Protein AF-F4SCM6-F1 (afdb_monomer_lite)

Structure (mmCIF, N/CA/C/O backbone):
data_AF-F4SCM6-F1
#
_entry.id   AF-F4SCM6-F1
#
loop_
_atom_site.group_PDB
_atom_site.id
_atom_site.type_symbol
_atom_site.label_atom_id
_atom_site.label_alt_id
_atom_site.label_comp_id
_atom_site.label_asym_id
_atom_site.label_entity_id
_atom_site.label_seq_id
_atom_site.pdbx_PDB_ins_code
_atom_site.Cartn_x
_atom_site.Cartn_y
_atom_site.Cartn_z
_atom_site.occupancy
_atom_site.B_iso_or_equiv
_atom_site.auth_seq_id
_atom_site.auth_comp_id
_atom_site.auth_asym_id
_atom_site.auth_atom_id
_atom_site.pdbx_PDB_model_num
ATOM 1 N N . MET A 1 1 ? 11.445 29.252 -9.880 1.00 32.62 1 MET A N 1
ATOM 2 C CA . MET A 1 1 ? 10.656 28.074 -10.303 1.00 32.62 1 MET A CA 1
ATOM 3 C C . MET A 1 1 ? 11.540 27.204 -11.175 1.00 32.62 1 MET A C 1
ATOM 5 O O . MET A 1 1 ? 11.850 27.610 -12.285 1.00 32.62 1 MET A O 1
ATOM 9 N N . ALA A 1 2 ? 12.010 26.067 -10.664 1.00 22.80 2 ALA A N 1
ATOM 10 C CA . ALA A 1 2 ? 12.727 25.095 -11.480 1.00 22.80 2 ALA A CA 1
ATOM 11 C C . ALA A 1 2 ? 11.688 24.242 -12.217 1.00 22.80 2 ALA A C 1
ATOM 13 O O . ALA A 1 2 ? 10.992 23.438 -11.604 1.00 22.80 2 ALA A O 1
ATOM 14 N N . VAL A 1 3 ? 11.539 24.469 -13.521 1.00 23.88 3 VAL A N 1
ATOM 15 C CA . VAL A 1 3 ? 10.812 23.551 -14.398 1.00 23.88 3 VAL A CA 1
ATOM 16 C C . VAL A 1 3 ? 11.759 22.384 -14.652 1.00 23.88 3 VAL A C 1
ATOM 18 O O . VAL A 1 3 ? 12.745 22.529 -15.371 1.00 23.88 3 VAL A O 1
ATOM 21 N N . ILE A 1 4 ? 11.499 21.238 -14.028 1.00 25.03 4 ILE A N 1
ATOM 22 C CA . ILE A 1 4 ? 12.170 19.988 -14.384 1.00 25.03 4 ILE A CA 1
ATOM 23 C C . ILE A 1 4 ? 11.574 19.550 -15.727 1.00 25.03 4 ILE A C 1
ATOM 25 O O . ILE A 1 4 ? 10.587 18.825 -15.782 1.00 25.03 4 ILE A O 1
ATOM 29 N N . THR A 1 5 ? 12.128 20.042 -16.835 1.00 25.38 5 THR A N 1
ATOM 30 C CA . THR A 1 5 ? 11.893 19.450 -18.154 1.00 25.38 5 THR A CA 1
ATOM 31 C C . THR A 1 5 ? 12.729 18.183 -18.245 1.00 25.38 5 THR A C 1
ATOM 33 O O . THR A 1 5 ? 13.934 18.249 -18.501 1.00 25.38 5 THR A O 1
ATOM 36 N N . THR A 1 6 ? 12.111 17.021 -18.041 1.00 30.33 6 THR A N 1
ATOM 37 C CA . THR A 1 6 ? 12.683 15.766 -18.529 1.00 30.33 6 THR A CA 1
ATOM 38 C C . THR A 1 6 ? 12.801 15.895 -20.050 1.00 30.33 6 THR A C 1
ATOM 40 O O . THR A 1 6 ? 11.820 16.160 -20.746 1.00 30.33 6 THR A O 1
ATOM 43 N N . ARG A 1 7 ? 14.025 15.822 -20.590 1.00 35.72 7 ARG A N 1
ATOM 44 C CA . ARG A 1 7 ? 14.242 15.811 -22.043 1.00 35.72 7 ARG A CA 1
ATOM 45 C C . ARG A 1 7 ? 13.586 14.545 -22.600 1.00 35.72 7 ARG A C 1
ATOM 47 O O . ARG A 1 7 ? 14.179 13.475 -22.517 1.00 35.72 7 ARG A O 1
ATOM 54 N N . ARG A 1 8 ? 12.374 14.663 -23.153 1.00 47.44 8 ARG A N 1
ATOM 55 C CA . ARG A 1 8 ? 11.793 13.637 -24.030 1.00 47.44 8 ARG A CA 1
ATOM 56 C C . ARG A 1 8 ? 12.754 13.439 -25.198 1.00 47.44 8 ARG A C 1
ATOM 58 O O . ARG A 1 8 ? 13.092 14.402 -25.887 1.00 47.44 8 ARG A O 1
ATOM 65 N N . ASP A 1 9 ? 13.239 12.219 -25.394 1.00 46.09 9 ASP A N 1
ATOM 66 C CA . ASP A 1 9 ? 14.090 11.896 -26.535 1.00 46.09 9 ASP A CA 1
ATOM 67 C C . ASP A 1 9 ? 13.236 11.827 -27.809 1.00 46.09 9 ASP A C 1
ATOM 69 O O . ASP A 1 9 ? 12.755 10.771 -28.223 1.00 46.09 9 ASP A O 1
ATOM 73 N N . HIS A 1 10 ? 13.042 12.988 -28.439 1.00 49.97 10 HIS A N 1
ATOM 74 C CA . HIS A 1 10 ? 12.269 13.148 -29.673 1.00 49.97 10 HIS A CA 1
ATOM 75 C C . HIS A 1 10 ? 12.758 12.268 -30.836 1.00 49.97 10 HIS A C 1
ATOM 77 O O . HIS A 1 10 ? 12.020 12.062 -31.799 1.00 49.97 10 HIS A O 1
ATOM 83 N N . ARG A 1 11 ? 13.976 11.709 -30.763 1.00 55.69 11 ARG A N 1
ATOM 84 C CA . ARG A 1 11 ? 14.521 10.829 -31.808 1.00 55.69 11 ARG A CA 1
ATOM 85 C C . ARG A 1 11 ? 13.827 9.472 -31.853 1.00 55.69 11 ARG A C 1
ATOM 87 O O . ARG A 1 11 ? 13.732 8.883 -32.927 1.00 55.69 11 ARG A O 1
ATOM 94 N N . MET A 1 12 ? 13.369 8.962 -30.712 1.00 48.50 12 MET A N 1
ATOM 95 C CA . MET A 1 12 ? 12.668 7.676 -30.642 1.00 48.50 12 MET A CA 1
ATOM 96 C C . MET A 1 12 ? 11.226 7.810 -31.133 1.00 48.50 12 MET A C 1
ATOM 98 O O . MET A 1 12 ? 10.768 6.968 -31.901 1.00 48.50 12 MET A O 1
ATOM 102 N N . GLU A 1 13 ? 10.552 8.905 -30.770 1.00 51.53 13 GLU A N 1
ATOM 103 C CA . GLU A 1 13 ? 9.202 9.232 -31.248 1.00 51.53 13 GLU A CA 1
ATOM 104 C C . GLU A 1 13 ? 9.190 9.457 -32.767 1.00 51.53 13 GLU A C 1
ATOM 106 O O . GLU A 1 13 ? 8.373 8.858 -33.461 1.00 51.53 13 GLU A O 1
ATOM 111 N N . GLN A 1 14 ? 10.141 10.228 -33.314 1.00 56.00 14 GLN A N 1
ATOM 112 C CA . GLN A 1 14 ? 10.268 10.420 -34.767 1.00 56.00 14 GLN A CA 1
ATOM 113 C C . GLN A 1 14 ? 10.519 9.100 -35.505 1.00 56.00 14 GLN A C 1
ATOM 115 O O . GLN A 1 14 ? 9.833 8.809 -36.480 1.00 56.00 14 GLN A O 1
ATOM 120 N N . LYS A 1 15 ? 11.419 8.246 -34.998 1.00 56.47 15 LYS A N 1
ATOM 121 C CA . LYS A 1 15 ? 11.665 6.915 -35.582 1.00 56.47 15 LYS A CA 1
ATOM 122 C C . LYS A 1 15 ? 10.460 5.976 -35.481 1.00 56.47 15 LYS A C 1
ATOM 124 O O . LYS A 1 15 ? 10.310 5.107 -36.337 1.00 56.47 15 LYS A O 1
ATOM 129 N N . ALA A 1 16 ? 9.640 6.098 -34.437 1.00 52.72 16 ALA A N 1
ATOM 130 C CA . ALA A 1 16 ? 8.411 5.323 -34.280 1.00 52.72 16 ALA A CA 1
ATOM 131 C C . ALA A 1 16 ? 7.349 5.760 -35.299 1.00 52.72 16 ALA A C 1
ATOM 133 O O . ALA A 1 16 ? 6.789 4.906 -35.985 1.00 52.72 16 ALA A O 1
ATOM 134 N N . VAL A 1 17 ? 7.163 7.074 -35.475 1.00 53.72 17 VAL A N 1
ATOM 135 C CA . VAL A 1 17 ? 6.282 7.651 -36.504 1.00 53.72 17 VAL A CA 1
ATOM 136 C C . VAL A 1 17 ? 6.725 7.235 -37.909 1.00 53.72 17 VAL A C 1
ATOM 138 O O . VAL A 1 17 ? 5.908 6.757 -38.690 1.00 53.72 17 VAL A O 1
ATOM 141 N N . GLU A 1 18 ? 8.021 7.339 -38.219 1.00 57.19 18 GLU A N 1
ATOM 142 C CA . GLU A 1 18 ? 8.587 6.959 -39.525 1.00 57.19 18 GLU A CA 1
ATOM 143 C C . GLU A 1 18 ? 8.410 5.468 -39.854 1.00 57.19 18 GLU A C 1
ATOM 145 O O . GLU A 1 18 ? 8.347 5.093 -41.023 1.00 57.19 18 GLU A O 1
ATOM 150 N N . LYS A 1 19 ? 8.315 4.609 -38.832 1.00 60.47 19 LYS A N 1
ATOM 151 C CA . LYS A 1 19 ? 8.118 3.159 -38.983 1.00 60.47 19 LYS A CA 1
ATOM 152 C C . LYS A 1 19 ? 6.654 2.719 -38.887 1.00 60.47 19 LYS A C 1
ATOM 154 O O . LYS A 1 19 ? 6.396 1.518 -38.914 1.00 60.47 19 LYS A O 1
ATOM 159 N N . GLY A 1 20 ? 5.709 3.653 -38.753 1.00 51.00 20 GLY A N 1
ATOM 160 C CA . GLY A 1 20 ? 4.289 3.338 -38.568 1.00 51.00 20 GLY A CA 1
ATOM 161 C C . GLY A 1 20 ? 3.976 2.646 -37.236 1.00 51.00 20 GLY A C 1
ATOM 162 O O . GLY A 1 20 ? 2.944 1.992 -37.114 1.00 51.00 20 GLY A O 1
ATOM 163 N N . ALA A 1 21 ? 4.867 2.754 -36.246 1.00 58.28 21 ALA A N 1
ATOM 164 C CA . ALA A 1 21 ? 4.629 2.240 -34.906 1.00 58.28 21 ALA A CA 1
ATOM 165 C C . ALA A 1 21 ? 3.747 3.222 -34.126 1.00 58.28 21 ALA A C 1
ATOM 167 O O . ALA A 1 21 ? 3.968 4.434 -34.164 1.00 58.28 21 ALA A O 1
ATOM 168 N N . ASP A 1 22 ? 2.768 2.702 -33.387 1.00 69.56 22 ASP A N 1
ATOM 169 C CA . ASP A 1 22 ? 1.957 3.512 -32.482 1.00 69.56 22 ASP A CA 1
ATOM 170 C C . ASP A 1 22 ? 2.853 4.154 -31.407 1.00 69.56 22 ASP A C 1
ATOM 172 O O . ASP A 1 22 ? 3.381 3.480 -30.519 1.00 69.56 22 ASP A O 1
ATOM 176 N N . VAL A 1 23 ? 3.033 5.473 -31.498 1.00 58.69 23 VAL A N 1
ATOM 177 C CA . VAL A 1 23 ? 3.864 6.272 -30.586 1.00 58.69 23 VAL A CA 1
ATOM 178 C C . VAL A 1 23 ? 3.394 6.122 -29.139 1.00 58.69 23 VAL A C 1
ATOM 180 O O . VAL A 1 23 ? 4.221 6.137 -28.228 1.00 58.69 23 VAL A O 1
ATOM 183 N N . MET A 1 24 ? 2.093 5.908 -28.913 1.00 61.94 24 MET A N 1
ATOM 184 C CA . MET A 1 24 ? 1.554 5.668 -27.574 1.00 61.94 24 MET A CA 1
ATOM 185 C C . MET A 1 24 ? 2.021 4.324 -27.020 1.00 61.94 24 MET A C 1
ATOM 187 O O . MET A 1 24 ? 2.460 4.257 -25.872 1.00 61.94 24 MET A O 1
ATOM 191 N N . SER A 1 25 ? 2.017 3.274 -27.839 1.00 61.88 25 SER A N 1
ATOM 192 C CA . SER A 1 25 ? 2.571 1.966 -27.483 1.00 61.88 25 SER A CA 1
ATOM 193 C C . SER A 1 25 ? 4.085 2.009 -27.244 1.00 61.88 25 SER A C 1
ATOM 195 O O . SER A 1 25 ? 4.573 1.399 -26.292 1.00 61.88 25 SER A O 1
ATOM 197 N N . VAL A 1 26 ? 4.840 2.770 -28.045 1.00 60.41 26 VAL A N 1
ATOM 198 C CA . VAL A 1 26 ? 6.293 2.946 -27.849 1.00 60.41 26 VAL A CA 1
ATOM 199 C C . VAL A 1 26 ? 6.589 3.710 -26.557 1.00 60.41 26 VAL A C 1
ATOM 201 O O . VAL A 1 26 ? 7.442 3.282 -25.778 1.00 60.41 26 VAL A O 1
ATOM 204 N N . ASN A 1 27 ? 5.849 4.786 -26.279 1.00 70.62 27 ASN A N 1
ATOM 205 C CA . ASN A 1 27 ? 5.969 5.533 -25.028 1.00 70.62 27 ASN A CA 1
ATOM 206 C C . ASN A 1 27 ? 5.575 4.673 -23.820 1.00 70.62 27 ASN A C 1
ATOM 208 O O . ASN A 1 27 ? 6.271 4.694 -22.807 1.00 70.62 27 ASN A O 1
ATOM 212 N N . LYS A 1 28 ? 4.529 3.846 -23.937 1.00 69.50 28 LYS A N 1
ATOM 213 C CA . LYS A 1 28 ? 4.130 2.890 -22.895 1.00 69.50 28 LYS A CA 1
ATOM 214 C C . LYS A 1 28 ? 5.238 1.874 -22.607 1.00 69.50 28 LYS A C 1
ATOM 216 O O . LYS A 1 28 ? 5.577 1.667 -21.445 1.00 69.50 28 LYS A O 1
ATOM 221 N N . LEU A 1 29 ? 5.847 1.286 -23.640 1.00 70.94 29 LEU A N 1
ATOM 222 C CA . LEU A 1 29 ? 6.946 0.327 -23.486 1.00 70.94 29 LEU A CA 1
ATOM 223 C C . LEU A 1 29 ? 8.200 0.974 -22.879 1.00 70.94 29 LEU A C 1
ATOM 225 O O . LEU A 1 29 ? 8.833 0.388 -22.002 1.00 70.94 29 LEU A O 1
ATOM 229 N N . HIS A 1 30 ? 8.533 2.195 -23.307 1.00 76.56 30 HIS A N 1
ATOM 230 C CA . HIS A 1 30 ? 9.644 2.963 -22.750 1.00 76.56 30 HIS A CA 1
ATOM 231 C C . HIS A 1 30 ? 9.437 3.263 -21.258 1.00 76.56 30 HIS A C 1
ATOM 233 O O . HIS A 1 30 ? 10.328 2.997 -20.455 1.00 76.56 30 HIS A O 1
ATOM 239 N N . MET A 1 31 ? 8.245 3.734 -20.877 1.00 75.94 31 MET A N 1
ATOM 240 C CA . MET A 1 31 ? 7.897 4.021 -19.481 1.00 75.94 31 MET A CA 1
ATOM 241 C C . MET A 1 31 ? 7.908 2.757 -18.613 1.00 75.94 31 MET A C 1
ATOM 243 O O . MET A 1 31 ? 8.445 2.781 -17.507 1.00 75.94 31 MET A O 1
ATOM 247 N N . ILE A 1 32 ? 7.395 1.633 -19.125 1.00 77.38 32 ILE A N 1
ATOM 248 C CA . ILE A 1 32 ? 7.468 0.323 -18.457 1.00 77.38 32 ILE A CA 1
ATOM 249 C C . ILE A 1 32 ? 8.923 -0.102 -18.207 1.00 77.38 32 ILE A C 1
ATOM 251 O O . ILE A 1 32 ? 9.233 -0.651 -17.148 1.00 77.38 32 ILE A O 1
ATOM 255 N N . GLY A 1 33 ? 9.822 0.163 -19.159 1.00 76.56 33 GLY A N 1
ATOM 256 C CA . GLY A 1 33 ? 11.253 -0.118 -19.028 1.00 76.56 33 GLY A CA 1
ATOM 257 C C . GLY A 1 33 ? 11.970 0.719 -17.963 1.00 76.56 33 GLY A C 1
ATOM 258 O O . GLY A 1 33 ? 13.050 0.330 -17.536 1.00 76.56 33 GLY A O 1
ATOM 259 N N . GLN A 1 34 ? 11.367 1.825 -17.517 1.00 84.25 34 GLN A N 1
ATOM 260 C CA . GLN A 1 34 ? 11.923 2.761 -16.529 1.00 84.25 34 GLN A CA 1
ATOM 261 C C . GLN A 1 34 ? 11.212 2.719 -15.168 1.00 84.25 34 GLN A C 1
ATOM 263 O O . GLN A 1 34 ? 11.575 3.464 -14.265 1.00 84.25 34 GLN A O 1
ATOM 268 N N . LEU A 1 35 ? 10.218 1.842 -14.978 1.00 85.50 35 LEU A N 1
ATOM 269 C CA . LEU A 1 35 ? 9.518 1.669 -13.691 1.00 85.50 35 LEU A CA 1
ATOM 270 C C . LEU A 1 35 ? 10.484 1.469 -12.515 1.00 85.50 35 LEU A C 1
ATOM 272 O O . LEU A 1 35 ? 10.263 1.949 -11.408 1.00 85.50 35 LEU A O 1
ATOM 276 N N . GLU A 1 36 ? 11.566 0.747 -12.781 1.00 88.50 36 GLU A N 1
ATOM 277 C CA . GLU A 1 36 ? 12.607 0.409 -11.821 1.00 88.50 36 GLU A CA 1
ATOM 278 C C . GLU A 1 36 ? 13.374 1.615 -11.272 1.00 88.50 36 GLU A C 1
ATOM 280 O O . GLU A 1 36 ? 13.855 1.540 -10.138 1.00 88.50 36 GLU A O 1
ATOM 285 N N . ASP A 1 37 ? 13.447 2.709 -12.033 1.00 89.56 37 ASP A N 1
ATOM 286 C CA . ASP A 1 37 ? 14.111 3.953 -11.628 1.00 89.56 37 ASP A CA 1
ATOM 287 C C . ASP A 1 37 ? 13.316 4.680 -10.534 1.00 89.56 37 ASP A C 1
ATOM 289 O O . ASP A 1 37 ? 13.870 5.458 -9.760 1.00 89.56 37 ASP A O 1
ATOM 293 N N . ASN A 1 38 ? 12.015 4.389 -10.431 1.00 90.12 38 ASN A N 1
ATOM 294 C CA . ASN A 1 38 ? 11.122 4.959 -9.429 1.00 90.12 38 ASN A CA 1
ATOM 295 C C . ASN A 1 38 ? 11.032 4.109 -8.154 1.00 90.12 38 ASN A C 1
ATOM 297 O O . ASN A 1 38 ? 10.201 4.414 -7.300 1.00 90.12 38 ASN A O 1
ATOM 301 N N . TYR A 1 39 ? 11.823 3.035 -8.011 1.00 92.00 39 TYR A N 1
ATOM 302 C CA . TYR A 1 39 ? 11.802 2.160 -6.834 1.00 92.00 39 TYR A CA 1
ATOM 303 C C . TYR A 1 39 ? 12.725 2.677 -5.725 1.00 92.00 39 TYR A C 1
ATOM 305 O O . TYR A 1 39 ? 13.946 2.670 -5.867 1.00 92.00 39 TYR A O 1
ATOM 313 N N . LEU A 1 40 ? 12.142 3.060 -4.589 1.00 90.44 40 LEU A N 1
ATOM 314 C CA . LEU A 1 40 ? 12.852 3.691 -3.474 1.00 90.44 40 LEU A CA 1
ATOM 315 C C . LEU A 1 40 ? 12.734 2.915 -2.154 1.00 90.44 40 LEU A C 1
ATOM 317 O O . LEU A 1 40 ? 13.342 3.327 -1.177 1.00 90.44 40 LEU A O 1
ATOM 321 N N . LEU A 1 41 ? 12.028 1.777 -2.082 1.00 91.75 41 LEU A N 1
ATOM 322 C CA . LEU A 1 41 ? 11.864 1.032 -0.813 1.00 91.75 41 LEU A CA 1
ATOM 323 C C . LEU A 1 41 ? 13.185 0.545 -0.188 1.00 91.75 41 LEU A C 1
ATOM 325 O O . LEU A 1 41 ? 13.217 0.217 0.995 1.00 91.75 41 LEU A O 1
ATOM 329 N N . ASP A 1 42 ? 14.270 0.489 -0.962 1.00 90.75 42 ASP A N 1
ATOM 330 C CA . ASP A 1 42 ? 15.599 0.150 -0.443 1.00 90.75 42 ASP A CA 1
ATOM 331 C C . ASP A 1 42 ? 16.290 1.321 0.274 1.00 90.75 42 ASP A C 1
ATOM 333 O O . ASP A 1 42 ? 17.282 1.096 0.973 1.00 90.75 42 ASP A O 1
ATOM 337 N N . GLN A 1 43 ? 15.775 2.546 0.128 1.00 91.88 43 GLN A N 1
ATOM 338 C CA . GLN A 1 43 ? 16.314 3.720 0.802 1.00 91.88 43 GLN A CA 1
ATOM 339 C C . GLN A 1 43 ? 15.953 3.709 2.301 1.00 91.88 43 GLN A C 1
ATOM 341 O O . GLN A 1 43 ? 14.843 3.299 2.663 1.00 91.88 43 GLN A O 1
ATOM 346 N N . PRO A 1 44 ? 16.860 4.144 3.199 1.00 91.88 44 PRO A N 1
ATOM 347 C CA . PRO A 1 44 ? 16.652 4.079 4.649 1.00 91.88 44 PRO A CA 1
ATOM 348 C C . PRO A 1 44 ? 15.377 4.773 5.150 1.00 91.88 44 PRO A C 1
ATOM 350 O O . PRO A 1 44 ? 14.735 4.285 6.079 1.00 91.88 44 PRO A O 1
ATOM 353 N N . GLU A 1 45 ? 14.982 5.880 4.524 1.00 90.69 45 GLU A N 1
ATOM 354 C CA . GLU A 1 45 ? 13.771 6.643 4.839 1.00 90.69 45 GLU A CA 1
ATOM 355 C C . GLU A 1 45 ? 12.472 5.846 4.643 1.00 90.69 45 GLU A C 1
ATOM 357 O O . GLU A 1 45 ? 11.445 6.192 5.222 1.00 90.69 45 GLU A O 1
ATOM 362 N N . HIS A 1 46 ? 12.521 4.756 3.872 1.00 90.75 46 HIS A N 1
ATOM 363 C CA . HIS A 1 46 ? 11.377 3.903 3.555 1.00 90.75 46 HIS A CA 1
ATOM 364 C C . HIS A 1 46 ? 11.396 2.564 4.305 1.00 90.75 46 HIS A C 1
ATOM 366 O O . HIS A 1 46 ? 10.669 1.637 3.946 1.00 90.75 46 HIS A O 1
ATOM 372 N N . TYR A 1 47 ? 12.196 2.447 5.373 1.00 91.12 47 TYR A N 1
ATOM 373 C CA . TYR A 1 47 ? 12.321 1.213 6.155 1.00 91.12 47 TYR A CA 1
ATOM 374 C C . TYR A 1 47 ? 10.971 0.668 6.655 1.00 91.12 47 TYR A C 1
ATOM 376 O O . TYR A 1 47 ? 10.724 -0.533 6.559 1.00 91.12 47 TYR A O 1
ATOM 384 N N . GLY A 1 48 ? 10.073 1.536 7.134 1.00 89.56 48 GLY A N 1
ATOM 385 C CA . GLY A 1 48 ? 8.744 1.123 7.600 1.00 89.56 48 GLY A CA 1
ATOM 386 C C . GLY A 1 48 ? 7.883 0.528 6.482 1.00 89.56 48 GLY A C 1
ATOM 387 O O . GLY A 1 48 ? 7.277 -0.529 6.660 1.00 89.56 48 GLY A O 1
ATOM 388 N N . GLN A 1 49 ? 7.886 1.153 5.301 1.00 91.38 49 GLN A N 1
ATOM 389 C CA . GLN A 1 49 ? 7.189 0.631 4.123 1.00 91.38 49 GLN A CA 1
ATOM 390 C C . GLN A 1 49 ? 7.797 -0.696 3.673 1.00 91.38 49 GLN A C 1
ATOM 392 O O . GLN A 1 49 ? 7.062 -1.646 3.415 1.00 91.38 49 GLN A O 1
ATOM 397 N N . LEU A 1 50 ? 9.128 -0.800 3.636 1.00 93.50 50 LEU A N 1
ATOM 398 C CA . LEU A 1 50 ? 9.808 -2.047 3.304 1.00 93.50 50 LEU A CA 1
ATOM 399 C C . LEU A 1 50 ? 9.361 -3.186 4.232 1.00 93.50 50 LEU A C 1
ATOM 401 O O . LEU A 1 50 ? 8.983 -4.250 3.743 1.00 93.50 50 LEU A O 1
ATOM 405 N N . GLN A 1 51 ? 9.333 -2.953 5.547 1.00 93.06 51 GLN A N 1
ATOM 406 C CA . GLN A 1 51 ? 8.858 -3.942 6.517 1.00 93.06 51 GLN A CA 1
ATOM 407 C C . GLN A 1 51 ? 7.397 -4.331 6.284 1.00 93.06 51 GLN A C 1
ATOM 409 O O . GLN A 1 51 ? 7.070 -5.518 6.316 1.00 93.06 51 GLN A O 1
ATOM 414 N N . PHE A 1 52 ? 6.526 -3.356 6.014 1.00 92.50 52 PHE A N 1
ATOM 415 C CA . PHE A 1 52 ? 5.129 -3.628 5.694 1.00 92.50 52 PHE A CA 1
ATOM 416 C C . PHE A 1 52 ? 5.000 -4.517 4.449 1.00 92.50 52 PHE A C 1
ATOM 418 O O . PHE A 1 52 ? 4.305 -5.529 4.497 1.00 92.50 52 PHE A O 1
ATOM 425 N N . PHE A 1 53 ? 5.695 -4.201 3.354 1.00 93.88 53 PHE A N 1
ATOM 426 C CA . PHE A 1 53 ? 5.638 -5.010 2.134 1.00 93.88 53 PHE A CA 1
ATOM 427 C C . PHE A 1 53 ? 6.217 -6.415 2.339 1.00 93.88 53 PHE A C 1
ATOM 429 O O . PHE A 1 53 ? 5.641 -7.386 1.847 1.00 93.88 53 PHE A O 1
ATOM 436 N N . GLN A 1 54 ? 7.308 -6.557 3.098 1.00 95.50 54 GLN A N 1
ATOM 437 C CA . GLN A 1 54 ? 7.851 -7.869 3.466 1.00 95.50 54 GLN A CA 1
ATOM 438 C C . GLN A 1 54 ? 6.840 -8.683 4.285 1.00 95.50 54 GLN A C 1
ATOM 440 O O . GLN A 1 54 ? 6.653 -9.869 4.022 1.00 95.50 54 GLN A O 1
ATOM 445 N N . HIS A 1 55 ? 6.154 -8.048 5.238 1.00 94.31 55 HIS A N 1
ATOM 446 C CA . HIS A 1 55 ? 5.112 -8.683 6.042 1.00 94.31 55 HIS A CA 1
ATOM 447 C C . HIS A 1 55 ? 3.898 -9.085 5.192 1.00 94.31 55 HIS A C 1
ATOM 449 O O . HIS A 1 55 ? 3.466 -10.232 5.236 1.00 94.31 55 HIS A O 1
ATOM 455 N N . ALA A 1 56 ? 3.378 -8.162 4.380 1.00 92.31 56 ALA A N 1
ATOM 456 C CA . ALA A 1 56 ? 2.167 -8.354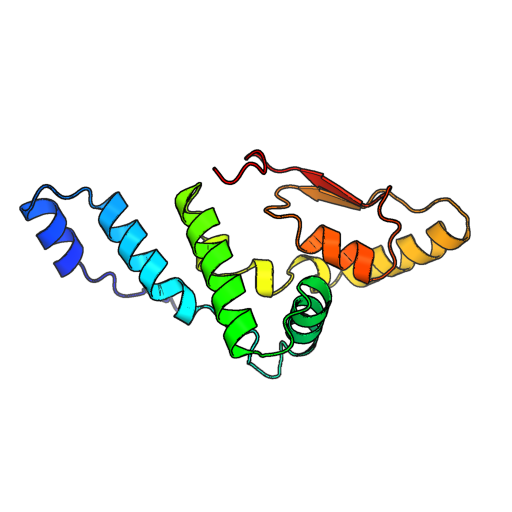 3.587 1.00 92.31 56 ALA A CA 1
ATOM 457 C C . ALA A 1 56 ? 2.332 -9.399 2.472 1.00 92.31 56 ALA A C 1
ATOM 459 O O . ALA A 1 56 ? 1.366 -10.065 2.110 1.00 92.31 56 ALA A O 1
ATOM 460 N N . THR A 1 57 ? 3.540 -9.537 1.920 1.00 93.81 57 THR A N 1
ATOM 461 C CA . THR A 1 57 ? 3.831 -10.490 0.833 1.00 93.81 57 THR A CA 1
ATOM 462 C C . THR A 1 57 ? 4.468 -11.792 1.322 1.00 93.81 57 THR A C 1
ATOM 464 O O . THR A 1 57 ? 4.503 -12.773 0.583 1.00 93.81 57 THR A O 1
ATOM 467 N N . GLY A 1 58 ? 5.032 -11.804 2.535 1.00 96.62 58 GLY A N 1
ATOM 468 C CA . GLY A 1 58 ? 5.891 -12.885 3.024 1.00 96.62 58 GLY A CA 1
ATOM 469 C C . GLY A 1 58 ? 7.269 -12.955 2.344 1.00 96.62 58 GLY A C 1
ATOM 470 O O . GLY A 1 58 ? 8.029 -13.892 2.594 1.00 96.62 58 GLY A O 1
ATOM 471 N N . ILE A 1 59 ? 7.622 -11.995 1.480 1.00 97.69 59 ILE A N 1
ATOM 472 C CA . ILE A 1 59 ? 8.894 -11.972 0.749 1.00 97.69 59 ILE A CA 1
ATOM 473 C C . ILE A 1 59 ? 9.911 -11.137 1.530 1.00 97.69 59 ILE A C 1
ATOM 475 O O . ILE A 1 59 ? 9.915 -9.913 1.450 1.00 97.69 59 ILE A O 1
ATOM 479 N N . THR A 1 60 ? 10.811 -11.791 2.265 1.00 96.81 60 THR A N 1
ATOM 480 C CA . THR A 1 60 ? 11.834 -11.107 3.080 1.00 96.81 60 THR A CA 1
ATOM 481 C C . THR A 1 60 ? 13.067 -10.668 2.285 1.00 96.81 60 THR A C 1
ATOM 483 O O . THR A 1 60 ? 13.709 -9.680 2.636 1.00 96.81 60 THR A O 1
ATOM 486 N N . ASP A 1 61 ? 13.403 -11.355 1.192 1.00 97.44 61 ASP A N 1
ATOM 487 C CA . ASP A 1 61 ? 14.518 -10.972 0.319 1.00 97.44 61 ASP A CA 1
ATOM 488 C C . ASP A 1 61 ? 14.180 -9.700 -0.476 1.00 97.44 61 ASP A C 1
ATOM 490 O O . ASP A 1 61 ? 13.261 -9.701 -1.299 1.00 97.44 61 ASP A O 1
ATOM 494 N N . LYS A 1 62 ? 14.943 -8.619 -0.261 1.00 95.75 62 LYS A N 1
ATOM 495 C CA . LYS A 1 62 ? 14.669 -7.300 -0.864 1.00 95.75 62 LYS A CA 1
ATOM 496 C C . LYS A 1 62 ? 14.626 -7.342 -2.390 1.00 95.75 62 LYS A C 1
ATOM 498 O O . LYS A 1 62 ? 13.766 -6.720 -3.004 1.00 95.75 62 LYS A O 1
ATOM 503 N N . ARG A 1 63 ? 15.517 -8.117 -3.016 1.00 96.06 63 ARG A N 1
ATOM 504 C CA . ARG A 1 63 ? 15.585 -8.232 -4.478 1.00 96.06 63 ARG A CA 1
ATOM 505 C C . ARG A 1 63 ? 14.357 -8.950 -5.038 1.00 96.06 63 ARG A C 1
ATOM 507 O O . ARG A 1 63 ? 13.781 -8.494 -6.022 1.00 96.06 63 ARG A O 1
ATOM 514 N N . ARG A 1 64 ? 13.932 -10.054 -4.418 1.00 97.81 64 ARG A N 1
ATOM 515 C CA . ARG A 1 64 ? 12.688 -10.751 -4.781 1.00 97.81 64 ARG A CA 1
ATOM 516 C C . ARG A 1 64 ? 11.469 -9.860 -4.573 1.00 97.81 64 ARG A C 1
ATOM 518 O O . ARG A 1 64 ? 10.591 -9.869 -5.429 1.00 97.81 64 ARG A O 1
ATOM 525 N N . LEU A 1 65 ? 11.434 -9.081 -3.492 1.00 96.75 65 LEU A N 1
ATOM 526 C CA . LEU A 1 65 ? 10.341 -8.151 -3.223 1.00 96.75 65 LEU A CA 1
ATOM 527 C C . LEU A 1 65 ? 10.280 -7.034 -4.272 1.00 96.75 65 LEU A C 1
ATOM 529 O O . LEU A 1 65 ? 9.215 -6.790 -4.832 1.00 96.75 65 LEU A O 1
ATOM 533 N N . ARG A 1 66 ? 11.425 -6.429 -4.615 1.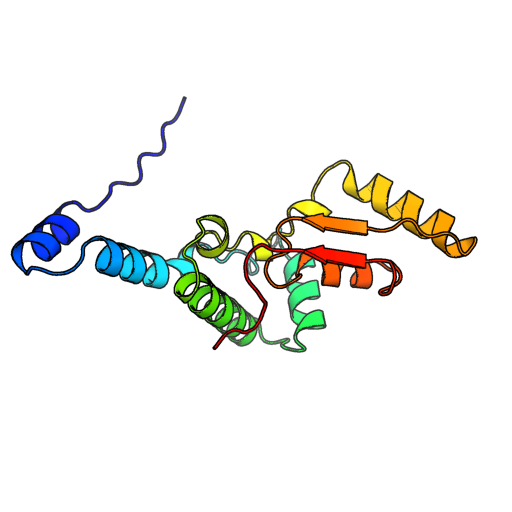00 96.06 66 ARG A N 1
ATOM 534 C CA . ARG A 1 66 ? 11.538 -5.455 -5.709 1.00 96.06 66 ARG A CA 1
ATOM 535 C C . ARG A 1 66 ? 10.993 -6.026 -7.013 1.00 96.06 66 ARG A C 1
ATOM 537 O O . ARG A 1 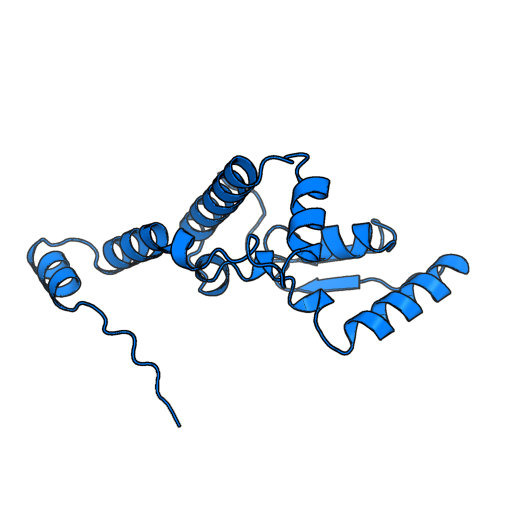66 ? 10.123 -5.422 -7.628 1.00 96.06 66 ARG A O 1
ATOM 544 N N . ASN A 1 67 ? 11.451 -7.212 -7.412 1.00 95.88 67 ASN A N 1
ATOM 545 C CA . ASN A 1 67 ? 10.993 -7.853 -8.647 1.00 95.88 67 ASN A CA 1
ATOM 546 C C . ASN A 1 67 ? 9.483 -8.128 -8.633 1.00 95.88 67 ASN A C 1
ATOM 548 O O . ASN A 1 67 ? 8.816 -7.923 -9.644 1.00 95.88 67 ASN A O 1
ATOM 552 N N . HIS A 1 68 ? 8.943 -8.557 -7.490 1.00 95.19 68 HIS A N 1
ATOM 553 C CA . HIS A 1 68 ? 7.513 -8.793 -7.317 1.00 95.19 68 HIS A CA 1
ATOM 554 C C . HIS A 1 68 ? 6.695 -7.501 -7.470 1.00 95.19 68 HIS A C 1
ATOM 556 O O . HIS A 1 68 ? 5.759 -7.457 -8.265 1.00 95.19 68 HIS A O 1
ATOM 562 N N . ILE A 1 69 ? 7.098 -6.426 -6.786 1.00 93.94 69 ILE A N 1
ATOM 563 C CA . ILE A 1 69 ? 6.458 -5.104 -6.868 1.00 93.94 69 ILE A CA 1
ATOM 564 C C . ILE A 1 69 ? 6.492 -4.558 -8.300 1.00 93.94 69 ILE A C 1
ATOM 566 O O . ILE A 1 69 ? 5.485 -4.059 -8.799 1.00 93.94 69 ILE A O 1
ATOM 570 N N . ILE A 1 70 ? 7.635 -4.678 -8.979 1.00 94.50 70 ILE A N 1
ATOM 571 C CA . ILE A 1 70 ? 7.785 -4.225 -10.365 1.00 94.50 70 ILE A CA 1
ATOM 572 C C . ILE A 1 70 ? 6.913 -5.051 -11.319 1.00 94.50 70 ILE A C 1
ATOM 574 O O . ILE A 1 70 ? 6.352 -4.474 -12.247 1.00 94.50 70 ILE A O 1
ATOM 578 N N . SER A 1 71 ? 6.751 -6.363 -11.103 1.00 93.88 71 SER A N 1
ATOM 579 C CA . SER A 1 71 ? 5.828 -7.191 -11.903 1.00 93.88 71 SER A CA 1
ATOM 580 C C . SER A 1 71 ? 4.392 -6.691 -11.786 1.00 93.88 71 SER A C 1
ATOM 582 O O . SER A 1 71 ? 3.766 -6.396 -12.800 1.00 93.88 71 SER A O 1
ATOM 584 N N . ILE A 1 72 ? 3.921 -6.473 -10.554 1.00 91.88 72 ILE A N 1
ATOM 585 C CA . ILE A 1 72 ? 2.579 -5.941 -10.287 1.00 91.88 72 ILE A CA 1
ATOM 586 C C . ILE A 1 72 ? 2.392 -4.578 -10.961 1.00 91.88 72 ILE A C 1
ATOM 588 O O . ILE A 1 72 ? 1.370 -4.333 -11.597 1.00 91.88 72 ILE A O 1
ATOM 592 N N . ALA A 1 73 ? 3.385 -3.689 -10.865 1.00 91.19 73 ALA A N 1
ATOM 593 C CA . ALA A 1 73 ? 3.318 -2.387 -11.519 1.00 91.19 73 ALA A CA 1
ATOM 594 C C . ALA A 1 73 ? 3.230 -2.517 -13.048 1.00 91.19 73 ALA A C 1
ATOM 596 O O . ALA A 1 73 ? 2.469 -1.783 -13.670 1.00 91.19 73 ALA A O 1
ATOM 597 N N . LYS A 1 74 ? 3.960 -3.458 -13.661 1.00 90.50 74 LYS A N 1
ATOM 598 C CA . LYS A 1 74 ? 3.901 -3.723 -15.109 1.00 90.50 74 LYS A CA 1
ATOM 599 C C . LYS A 1 74 ? 2.532 -4.241 -15.539 1.00 90.50 74 LYS A C 1
ATOM 601 O O . LYS A 1 74 ? 1.988 -3.735 -16.518 1.00 90.50 74 LYS A O 1
ATOM 606 N N . GLU A 1 75 ? 1.983 -5.205 -14.806 1.00 88.75 75 GLU A N 1
ATOM 607 C CA . GLU A 1 75 ? 0.653 -5.776 -15.050 1.00 88.75 75 GLU A CA 1
ATOM 608 C C . GLU A 1 75 ? -0.429 -4.693 -14.937 1.00 88.75 75 GLU A C 1
ATOM 610 O O . GLU A 1 75 ? -1.195 -4.468 -15.873 1.00 88.75 75 GLU A O 1
ATOM 615 N N . ALA A 1 76 ? -0.410 -3.915 -13.855 1.00 85.75 76 ALA A N 1
ATOM 616 C CA . ALA A 1 76 ? -1.341 -2.811 -13.655 1.00 85.75 76 ALA A CA 1
ATOM 617 C C . ALA A 1 76 ? -1.214 -1.713 -14.728 1.00 85.75 76 ALA A C 1
ATOM 619 O O . ALA A 1 76 ? -2.216 -1.229 -15.252 1.00 85.75 76 ALA A O 1
ATOM 620 N N . TYR A 1 77 ? 0.014 -1.333 -15.099 1.00 86.25 77 TYR A N 1
ATOM 621 C CA . TYR A 1 77 ? 0.260 -0.319 -16.130 1.00 86.25 77 TYR A CA 1
ATOM 622 C C . TYR A 1 77 ? -0.153 -0.800 -17.530 1.00 86.25 77 TYR A C 1
ATOM 624 O O . TYR A 1 77 ? -0.473 0.011 -18.407 1.00 86.25 77 TYR A O 1
ATOM 632 N N . ALA A 1 78 ? -0.152 -2.118 -17.761 1.00 83.19 78 ALA A N 1
ATOM 633 C CA . ALA A 1 78 ? -0.673 -2.719 -18.980 1.00 83.19 78 ALA A CA 1
ATOM 634 C C . ALA A 1 78 ? -2.194 -2.541 -19.081 1.00 83.19 78 ALA A C 1
ATOM 636 O O . ALA A 1 78 ? -2.652 -2.154 -20.160 1.00 83.19 78 ALA A O 1
ATOM 637 N N . VAL A 1 79 ? -2.927 -2.715 -17.975 1.00 83.06 79 VAL A N 1
ATOM 638 C CA . VAL A 1 79 ? -4.375 -2.461 -17.894 1.00 83.06 79 VAL A CA 1
ATOM 639 C C . VAL A 1 79 ? -4.679 -0.979 -18.094 1.00 83.06 79 VAL A C 1
ATOM 641 O O . VAL A 1 79 ? -5.381 -0.615 -19.037 1.00 83.06 79 VAL A O 1
ATOM 644 N N . PHE A 1 80 ? -4.099 -0.105 -17.266 1.00 81.56 80 PHE A N 1
ATOM 645 C CA . PHE A 1 80 ? -4.258 1.338 -17.420 1.00 81.56 80 PHE A CA 1
ATOM 646 C C . PHE A 1 80 ? -2.990 2.099 -16.995 1.00 81.56 80 PHE A C 1
ATOM 648 O O . PHE A 1 80 ? -2.545 1.974 -15.853 1.00 81.56 80 PHE A O 1
ATOM 655 N N . PRO A 1 81 ? -2.395 2.932 -17.871 1.00 83.19 81 PRO A N 1
ATOM 656 C CA . PRO A 1 81 ? -1.086 3.541 -17.640 1.00 83.19 81 PRO A CA 1
ATOM 657 C C . PRO A 1 81 ? -1.152 4.798 -16.752 1.00 83.19 81 PRO A C 1
ATOM 659 O O . PRO A 1 81 ? -0.699 5.877 -17.144 1.00 83.19 81 PRO A O 1
ATOM 662 N N . TYR A 1 82 ? -1.724 4.696 -15.548 1.00 84.06 82 TYR A N 1
ATOM 663 C CA . TYR A 1 82 ? -1.791 5.835 -14.630 1.00 84.06 82 TYR A CA 1
ATOM 664 C C . TYR A 1 82 ? -0.379 6.303 -14.220 1.00 84.06 82 TYR A C 1
ATOM 666 O O . TYR A 1 82 ? 0.450 5.476 -13.825 1.00 84.06 82 TYR A O 1
ATOM 674 N N . PRO A 1 83 ? -0.084 7.622 -14.223 1.00 84.88 83 PRO A N 1
ATOM 675 C CA . PRO A 1 83 ? 1.228 8.143 -13.822 1.00 84.88 83 PRO A CA 1
ATOM 676 C C . PRO A 1 83 ? 1.664 7.724 -12.411 1.00 84.88 83 PRO A C 1
ATOM 678 O O . PRO A 1 83 ? 2.853 7.567 -12.153 1.00 84.88 83 PRO A O 1
ATOM 681 N N . CYS A 1 84 ? 0.709 7.506 -11.502 1.00 85.94 84 CYS A N 1
ATOM 682 C CA . CYS A 1 84 ? 0.980 7.047 -10.140 1.00 85.94 84 CYS A CA 1
ATOM 683 C C . CYS A 1 84 ? 1.490 5.598 -10.074 1.00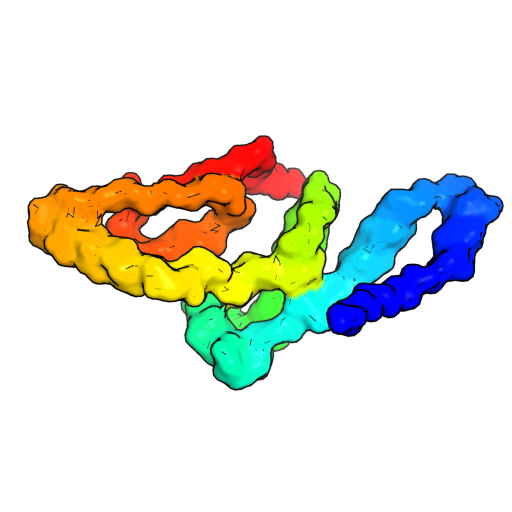 85.94 84 CYS A C 1
ATOM 685 O O . CYS A 1 84 ? 2.275 5.285 -9.180 1.00 85.94 84 CYS A O 1
ATOM 687 N N . ILE A 1 85 ? 1.095 4.734 -11.019 1.00 88.81 85 ILE A N 1
ATOM 688 C CA . ILE A 1 85 ? 1.629 3.372 -11.147 1.00 88.81 85 ILE A CA 1
ATOM 689 C C . ILE A 1 85 ? 3.062 3.449 -11.673 1.00 88.81 85 ILE A C 1
ATOM 691 O O . ILE A 1 85 ? 3.946 2.807 -11.115 1.00 88.81 85 ILE A O 1
ATOM 695 N N . TRP A 1 86 ? 3.315 4.292 -12.684 1.00 88.94 86 TRP A N 1
ATOM 696 C CA . TRP A 1 86 ? 4.673 4.520 -13.194 1.00 88.94 86 TRP A CA 1
ATOM 697 C C . TRP A 1 86 ? 5.626 5.035 -12.110 1.00 88.94 86 TRP A C 1
ATOM 699 O O . TRP A 1 86 ? 6.746 4.549 -11.975 1.00 88.94 86 TRP A O 1
ATOM 709 N N . ALA A 1 87 ? 5.164 5.984 -11.299 1.00 88.81 87 ALA A N 1
ATOM 710 C CA . ALA A 1 87 ? 5.939 6.553 -10.203 1.00 88.81 87 ALA A CA 1
ATOM 711 C C . ALA A 1 87 ? 5.961 5.677 -8.932 1.00 88.81 87 ALA A C 1
ATOM 713 O O . ALA A 1 87 ? 6.485 6.112 -7.908 1.00 88.81 87 ALA A O 1
ATOM 714 N N . LEU A 1 88 ? 5.373 4.472 -8.971 1.00 91.69 88 LEU A N 1
ATOM 715 C CA . LEU A 1 88 ? 5.275 3.533 -7.847 1.00 91.69 88 LEU A CA 1
ATOM 716 C C . LEU A 1 88 ? 4.718 4.161 -6.556 1.00 91.69 88 LEU A C 1
ATOM 718 O O . LEU A 1 88 ? 5.117 3.797 -5.453 1.00 91.69 88 LEU A O 1
ATOM 722 N N . TYR A 1 89 ? 3.770 5.099 -6.656 1.00 89.38 89 TYR A N 1
ATOM 723 C CA . TYR A 1 89 ? 3.254 5.830 -5.487 1.00 89.38 89 TYR A CA 1
ATOM 724 C C . TYR A 1 89 ? 2.592 4.937 -4.434 1.00 89.38 89 TYR A C 1
ATOM 726 O O . TYR A 1 89 ? 2.585 5.285 -3.253 1.00 89.38 89 TYR A O 1
ATOM 734 N N . PHE A 1 90 ? 2.111 3.763 -4.838 1.00 88.88 90 PHE A N 1
ATOM 735 C CA . PHE A 1 90 ? 1.576 2.751 -3.933 1.00 88.88 90 PHE A CA 1
ATOM 736 C C . PHE A 1 90 ? 2.637 2.190 -2.963 1.00 88.88 90 PHE A C 1
ATOM 738 O O . PHE A 1 90 ? 2.279 1.700 -1.896 1.00 88.88 90 PHE A O 1
ATOM 745 N N . CYS A 1 91 ? 3.933 2.305 -3.278 1.00 90.06 91 CYS A N 1
ATOM 746 C CA . CYS A 1 91 ? 5.026 1.920 -2.380 1.00 90.06 91 CYS A CA 1
ATOM 747 C C . CYS A 1 91 ? 5.254 2.918 -1.238 1.00 90.06 91 CYS A C 1
ATOM 749 O O . CYS A 1 91 ? 5.821 2.547 -0.215 1.00 90.06 91 CYS A O 1
ATOM 751 N N . TYR A 1 92 ? 4.829 4.174 -1.400 1.00 81.69 92 TYR A N 1
ATOM 752 C CA . TYR A 1 92 ? 5.161 5.276 -0.482 1.00 81.69 92 TYR A CA 1
ATOM 753 C C . TYR A 1 92 ? 3.981 5.736 0.375 1.00 81.69 92 TYR A C 1
ATOM 755 O O . TYR A 1 92 ? 4.130 6.648 1.188 1.00 81.69 92 TYR A O 1
ATOM 763 N N . THR A 1 93 ? 2.821 5.084 0.211 1.00 71.88 93 THR A N 1
ATOM 764 C CA . THR A 1 93 ? 1.752 5.039 1.223 1.00 71.88 93 THR A CA 1
ATOM 765 C C . THR A 1 93 ? 1.302 6.445 1.621 1.00 71.88 93 THR A C 1
ATOM 767 O O . THR A 1 93 ? 1.385 6.857 2.782 1.00 71.88 93 THR A O 1
ATOM 770 N N . ARG A 1 94 ? 0.902 7.230 0.611 1.00 75.94 94 ARG A N 1
ATOM 771 C CA . ARG A 1 94 ? 0.571 8.660 0.739 1.00 75.94 94 ARG A CA 1
ATOM 772 C C . ARG A 1 94 ? -0.535 8.936 1.753 1.00 75.94 94 ARG A C 1
ATOM 774 O O . ARG A 1 94 ? -0.559 10.016 2.336 1.00 75.94 94 ARG A O 1
ATOM 781 N N . VAL A 1 95 ? -1.449 7.986 1.939 1.00 78.69 95 VAL A N 1
ATOM 782 C CA . VAL A 1 95 ? -2.530 8.114 2.915 1.00 78.69 95 VAL A CA 1
ATOM 783 C C . VAL A 1 95 ? -1.971 8.039 4.331 1.00 78.69 95 VAL A C 1
ATOM 785 O O . VAL A 1 95 ? -2.234 8.938 5.120 1.00 78.69 95 VAL A O 1
ATOM 788 N N . LEU A 1 96 ? -1.122 7.052 4.634 1.00 75.19 96 LEU A N 1
ATOM 789 C CA . LEU A 1 96 ? -0.542 6.909 5.974 1.00 75.19 96 LEU A CA 1
ATOM 790 C C . LEU A 1 96 ? 0.409 8.042 6.357 1.00 75.19 96 LEU A C 1
ATOM 792 O O . LEU A 1 96 ? 0.524 8.400 7.525 1.00 75.19 96 LEU A O 1
ATOM 796 N N . THR A 1 97 ? 1.131 8.578 5.374 1.00 78.25 97 THR A N 1
ATOM 797 C CA . THR A 1 97 ? 2.087 9.674 5.583 1.00 78.25 97 THR A CA 1
ATOM 798 C C . THR A 1 97 ? 1.409 11.043 5.603 1.00 78.25 97 THR A C 1
ATOM 800 O O . THR A 1 97 ? 2.067 12.059 5.835 1.00 78.25 97 THR A O 1
ATOM 803 N N . HIS A 1 98 ? 0.091 11.097 5.392 1.00 87.25 98 HIS A N 1
ATOM 804 C CA . HIS A 1 98 ? -0.661 12.334 5.482 1.00 87.25 98 HIS A CA 1
ATOM 805 C C . HIS A 1 98 ? -0.684 12.840 6.938 1.00 87.25 98 HIS A C 1
ATOM 807 O O . HIS A 1 98 ? -1.024 12.068 7.836 1.00 87.25 98 HIS A O 1
ATOM 813 N N . PRO A 1 99 ? -0.427 14.137 7.207 1.00 86.94 99 PRO A N 1
ATOM 814 C CA . PRO A 1 99 ? -0.350 14.667 8.577 1.00 86.94 99 PRO A CA 1
ATOM 815 C C . PRO A 1 99 ? -1.594 14.412 9.441 1.00 86.94 99 PRO A C 1
ATOM 817 O O . PRO A 1 99 ? -1.507 14.333 10.662 1.00 86.94 99 PRO A O 1
ATOM 820 N N . VAL A 1 100 ? -2.760 14.281 8.804 1.00 90.44 100 VAL A N 1
ATOM 821 C CA . VAL A 1 100 ? -4.048 14.043 9.480 1.00 90.44 100 VAL A CA 1
ATOM 822 C C . VAL A 1 100 ? -4.311 12.555 9.732 1.00 90.44 100 VAL A C 1
ATOM 824 O O . VAL A 1 100 ? -5.111 12.219 10.602 1.00 90.44 100 VAL A O 1
ATOM 827 N N . TYR A 1 101 ? -3.644 11.644 9.016 1.00 90.31 101 TYR A N 1
ATOM 828 C CA . TYR A 1 101 ? -3.941 10.213 9.111 1.00 90.31 101 TYR A CA 1
ATOM 829 C C . TYR A 1 101 ? -3.757 9.677 10.528 1.00 90.31 101 TYR A C 1
ATOM 831 O O . TYR A 1 101 ? -4.577 8.895 10.996 1.00 90.31 101 TYR A O 1
ATOM 839 N N . GLN A 1 102 ? -2.748 10.164 11.251 1.00 90.75 102 GLN A N 1
ATOM 840 C CA . GLN A 1 102 ? -2.524 9.723 12.621 1.00 90.75 102 GLN A CA 1
ATOM 841 C C . GLN A 1 102 ? -3.710 10.042 13.541 1.00 90.75 102 GLN A C 1
ATOM 843 O O . GLN A 1 102 ? -4.116 9.205 14.341 1.00 90.75 102 GLN A O 1
ATOM 848 N N . GLN A 1 103 ? -4.342 11.205 13.366 1.00 94.12 103 GLN A N 1
ATOM 849 C CA . GLN A 1 103 ? -5.547 11.566 14.116 1.00 94.12 103 GLN A CA 1
ATOM 850 C C . GLN A 1 103 ? -6.735 10.667 13.741 1.00 94.12 103 GLN A C 1
ATOM 852 O O . GLN A 1 103 ? -7.504 10.264 14.615 1.00 94.12 103 GLN A O 1
ATOM 857 N N . VAL A 1 104 ? -6.865 10.319 12.454 1.00 93.38 104 VAL A N 1
ATOM 858 C CA . VAL A 1 104 ? -7.895 9.391 11.955 1.00 93.38 104 VAL A CA 1
ATOM 859 C C . VAL A 1 104 ? -7.706 7.998 12.548 1.00 93.38 104 VAL A C 1
ATOM 861 O O . VAL A 1 104 ? -8.674 7.399 13.022 1.00 93.38 104 VAL A O 1
ATOM 864 N N . LEU A 1 105 ? -6.472 7.491 12.558 1.00 93.88 105 LEU A N 1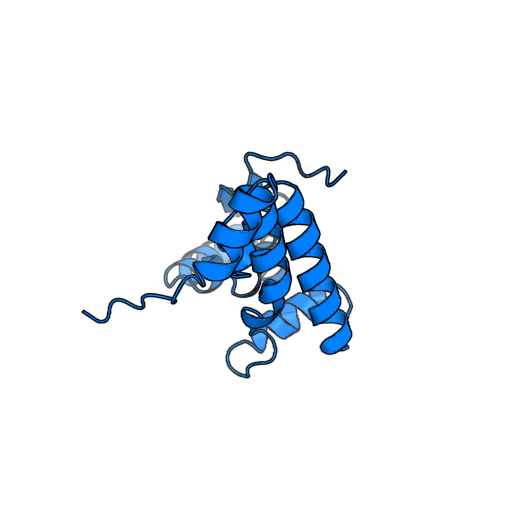
ATOM 865 C CA . LEU A 1 105 ? -6.139 6.186 13.116 1.00 93.88 105 LEU A CA 1
ATOM 866 C C . LEU A 1 105 ? -6.431 6.146 14.617 1.00 93.88 105 LEU A C 1
ATOM 868 O O . LEU A 1 105 ? -7.159 5.271 15.073 1.00 93.88 105 LEU A O 1
ATOM 872 N N . GLU A 1 106 ? -5.938 7.121 15.378 1.00 95.00 106 GLU A N 1
ATOM 873 C CA . GLU A 1 106 ? -6.158 7.181 16.823 1.00 95.00 106 GLU A CA 1
ATOM 874 C C . GLU A 1 106 ? -7.644 7.261 17.188 1.00 95.00 106 GLU A C 1
ATOM 876 O O . GLU A 1 106 ? -8.093 6.567 18.100 1.00 95.00 106 GLU A O 1
ATOM 881 N N . GLN A 1 107 ? -8.426 8.075 16.471 1.00 95.06 107 GLN A N 1
ATOM 882 C CA . GLN A 1 107 ? -9.872 8.139 16.678 1.00 95.06 107 GLN A CA 1
ATOM 883 C C . GLN A 1 107 ? -10.539 6.801 16.347 1.00 95.06 107 GLN A C 1
ATOM 885 O O . GLN A 1 107 ? -11.374 6.326 17.117 1.00 95.06 107 GLN A O 1
ATOM 890 N N . SER A 1 108 ? -10.135 6.173 15.241 1.00 95.25 108 SER A N 1
ATOM 891 C CA . SER A 1 108 ? -10.682 4.885 14.817 1.00 95.25 108 SER A CA 1
ATOM 892 C C . SER A 1 108 ? -10.418 3.793 15.848 1.00 95.25 108 SER A C 1
ATOM 894 O O . SER A 1 108 ? -11.338 3.054 16.186 1.00 95.25 108 SER A O 1
ATOM 896 N N . LEU A 1 109 ? -9.199 3.714 16.391 1.00 95.25 109 LEU A N 1
ATOM 897 C CA . LEU A 1 109 ? -8.836 2.727 17.409 1.00 95.25 109 LEU A CA 1
ATOM 898 C C . LEU A 1 109 ? -9.598 2.963 18.722 1.00 95.25 109 LEU A C 1
ATOM 900 O O . LEU A 1 109 ? -10.227 2.033 19.224 1.00 95.25 109 LEU A O 1
ATOM 904 N N . ARG A 1 110 ? -9.656 4.211 19.216 1.00 96.38 110 ARG A N 1
ATOM 905 C CA . ARG A 1 110 ? -10.431 4.564 20.426 1.00 96.38 110 ARG A CA 1
ATOM 906 C C . ARG A 1 110 ? -11.908 4.189 20.319 1.00 96.38 110 ARG A C 1
ATOM 908 O O . ARG A 1 110 ? -12.514 3.735 21.288 1.00 96.38 110 ARG A O 1
ATOM 915 N N . ASP A 1 111 ? -12.503 4.412 19.154 1.00 96.00 111 ASP A N 1
ATOM 916 C CA . ASP A 1 111 ? -13.906 4.086 18.914 1.00 96.00 111 ASP A CA 1
ATOM 917 C C . ASP A 1 111 ? -14.109 2.584 18.668 1.00 96.00 111 ASP A C 1
ATOM 919 O O . ASP A 1 111 ? -15.157 2.031 19.010 1.00 96.00 111 ASP A O 1
ATOM 923 N N . SER A 1 112 ? -13.097 1.896 18.134 1.00 94.12 112 SER A N 1
ATOM 924 C CA . SER A 1 112 ? -13.105 0.443 17.955 1.00 94.12 112 SER A CA 1
ATOM 925 C C . SER A 1 112 ? -13.169 -0.312 19.280 1.00 94.12 112 SER A C 1
ATOM 927 O O . SER A 1 112 ? -13.926 -1.286 19.361 1.00 94.12 112 SER A O 1
ATOM 929 N N . ASP A 1 113 ? -12.472 0.172 20.315 1.00 91.56 113 ASP A N 1
ATOM 930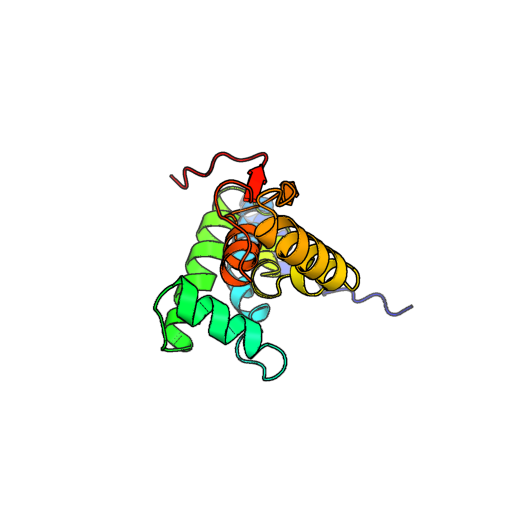 C CA . ASP A 1 113 ? -12.513 -0.371 21.685 1.00 91.56 113 ASP A CA 1
ATOM 931 C C . ASP A 1 113 ? -13.915 -0.291 22.306 1.00 91.56 113 ASP A C 1
ATOM 933 O O . ASP A 1 113 ? -14.290 -1.095 23.155 1.00 91.56 113 ASP A O 1
ATOM 937 N N . GLN A 1 114 ? -14.727 0.654 21.833 1.00 94.31 114 GLN A N 1
ATOM 938 C CA . GLN A 1 114 ? -16.118 0.841 22.246 1.00 94.31 114 GLN A CA 1
ATOM 939 C C . GLN A 1 114 ? -17.111 0.142 21.302 1.00 94.31 114 GLN A C 1
ATOM 941 O O . GLN A 1 114 ? -18.315 0.379 21.379 1.00 94.31 114 GLN A O 1
ATOM 946 N N . GLY A 1 115 ? -16.617 -0.695 20.383 1.00 93.25 115 GLY A N 1
ATOM 947 C CA . GLY A 1 115 ? -17.438 -1.442 19.429 1.00 93.25 115 GLY A CA 1
ATOM 948 C C . GLY A 1 115 ? -17.998 -0.607 18.273 1.00 93.25 115 GLY A C 1
ATOM 949 O O . GLY A 1 115 ? -18.911 -1.060 17.592 1.00 93.25 115 GLY A O 1
ATOM 950 N N . ARG A 1 116 ? -17.468 0.597 18.033 1.00 95.19 116 ARG A N 1
ATOM 951 C CA . ARG A 1 116 ? -18.054 1.609 17.138 1.00 95.19 116 ARG A CA 1
ATOM 952 C C . ARG A 1 116 ? -17.025 2.243 16.193 1.00 95.19 116 ARG A C 1
ATOM 954 O O . ARG A 1 116 ? -17.079 3.442 15.938 1.00 95.19 116 ARG A O 1
ATOM 961 N N . GLN A 1 117 ? -16.084 1.442 15.679 1.00 96.38 117 GLN A N 1
ATOM 962 C CA . GLN A 1 117 ? -15.069 1.908 14.724 1.00 96.38 117 GLN A CA 1
ATOM 963 C C . GLN A 1 117 ? -15.739 2.554 13.491 1.00 96.38 117 GLN A C 1
ATOM 965 O O . GLN A 1 117 ? -16.582 1.903 12.870 1.00 96.38 117 GLN A O 1
ATOM 970 N N . PRO A 1 118 ? -15.359 3.778 13.089 1.00 95.44 118 PRO A N 1
ATOM 971 C CA . PRO A 1 118 ? -15.826 4.381 11.845 1.00 95.44 118 PRO A CA 1
ATOM 972 C C . PRO A 1 118 ? -15.431 3.560 10.612 1.00 95.44 118 PRO A C 1
ATOM 974 O O . PRO A 1 118 ? -14.478 2.778 10.646 1.00 95.44 118 PRO A O 1
ATOM 977 N N . ILE A 1 119 ? -16.148 3.769 9.507 1.00 95.75 119 ILE A N 1
ATOM 978 C CA . ILE A 1 119 ? -15.747 3.225 8.208 1.00 95.75 119 ILE A CA 1
ATOM 979 C C . ILE A 1 119 ? -14.575 4.052 7.676 1.00 95.75 119 ILE A C 1
ATOM 981 O O . ILE A 1 119 ? -14.681 5.271 7.533 1.00 95.75 119 ILE A O 1
ATOM 985 N N . PHE A 1 120 ? -13.480 3.376 7.350 1.00 94.50 120 PHE A N 1
ATOM 986 C CA . PHE A 1 120 ? -12.396 3.920 6.550 1.00 94.50 120 PHE A CA 1
ATOM 987 C C . PHE A 1 120 ? -12.692 3.636 5.075 1.00 94.50 120 PHE A C 1
ATOM 989 O O . PHE A 1 120 ? -12.788 2.473 4.683 1.00 94.50 120 PHE A O 1
ATOM 996 N N . LEU A 1 121 ? -12.860 4.691 4.275 1.00 94.81 121 LEU A N 1
ATOM 997 C CA . LEU A 1 121 ? -13.158 4.595 2.846 1.00 94.81 121 LEU A CA 1
ATOM 998 C C . LEU A 1 121 ? -11.976 5.105 2.018 1.00 94.81 121 LEU A C 1
ATOM 1000 O O . LEU A 1 121 ? -11.602 6.272 2.134 1.00 94.81 121 LEU A O 1
ATOM 1004 N N . ASP A 1 122 ? -11.446 4.245 1.153 1.00 91.50 122 ASP A N 1
ATOM 1005 C CA . ASP A 1 122 ? -10.414 4.575 0.169 1.00 91.50 122 ASP A CA 1
ATOM 1006 C C . ASP A 1 122 ? -11.023 4.662 -1.239 1.00 91.50 122 ASP A C 1
ATOM 1008 O O . ASP A 1 122 ? -11.617 3.701 -1.738 1.00 91.50 122 ASP A O 1
ATOM 1012 N N . VAL A 1 123 ? -10.907 5.826 -1.878 1.00 92.06 123 VAL A N 1
ATOM 1013 C CA . VAL A 1 123 ? -11.488 6.100 -3.201 1.00 92.06 123 VAL A CA 1
ATOM 1014 C C . VAL A 1 123 ? -10.363 6.224 -4.218 1.00 92.06 123 VAL A C 1
ATOM 1016 O O . VAL A 1 123 ? -9.523 7.115 -4.109 1.00 92.06 123 VAL A O 1
ATOM 1019 N N . GLY A 1 124 ? -10.379 5.359 -5.232 1.00 88.25 124 GLY A N 1
ATOM 1020 C CA . GLY A 1 124 ? -9.211 5.137 -6.085 1.00 88.25 124 GLY A CA 1
ATOM 1021 C C . GLY A 1 124 ? -8.206 4.210 -5.401 1.00 88.25 124 GLY A C 1
ATOM 1022 O O . GLY A 1 124 ? -7.010 4.496 -5.380 1.00 88.25 124 GLY A O 1
ATOM 1023 N N . SER A 1 125 ? -8.716 3.133 -4.791 1.00 88.12 125 SER A N 1
ATOM 1024 C CA . SER A 1 125 ? -7.949 2.244 -3.908 1.00 88.12 125 SER A CA 1
ATOM 1025 C C . SER A 1 125 ? -6.888 1.395 -4.616 1.00 88.12 125 SER A C 1
ATOM 1027 O O . SER A 1 125 ? -6.100 0.705 -3.960 1.00 88.12 125 SER A O 1
ATOM 1029 N N . PHE A 1 126 ? -6.839 1.435 -5.950 1.00 88.06 126 PHE A N 1
ATOM 1030 C CA . PHE A 1 126 ? -5.947 0.642 -6.782 1.00 88.06 126 PHE A CA 1
ATOM 1031 C C . PHE A 1 126 ? -6.041 -0.848 -6.396 1.00 88.06 126 PHE A C 1
ATOM 1033 O O . PHE A 1 126 ? -7.126 -1.414 -6.333 1.00 88.06 126 PHE A O 1
ATOM 1040 N N . ILE A 1 127 ? -4.921 -1.496 -6.072 1.00 84.94 127 ILE A N 1
ATOM 1041 C CA . ILE A 1 127 ? -4.883 -2.885 -5.587 1.00 84.94 127 ILE A CA 1
ATOM 1042 C C . ILE A 1 127 ? -5.119 -3.007 -4.070 1.00 84.94 127 ILE A C 1
ATOM 1044 O O . ILE A 1 127 ? -4.715 -4.004 -3.466 1.00 84.94 127 ILE A O 1
ATOM 1048 N N . GLY A 1 128 ? -5.681 -1.990 -3.415 1.00 89.38 128 GLY A N 1
ATOM 1049 C CA . GLY A 1 128 ? -6.023 -1.976 -1.989 1.00 89.38 128 GLY A CA 1
ATOM 1050 C C . GLY A 1 128 ? -4.822 -1.903 -1.042 1.00 89.38 128 GLY A C 1
ATOM 1051 O O . GLY A 1 128 ? -4.839 -2.524 0.023 1.00 89.38 128 GLY A O 1
ATOM 1052 N N . ILE A 1 129 ? -3.740 -1.213 -1.425 1.00 90.00 129 ILE A N 1
ATOM 1053 C CA . ILE A 1 129 ? -2.531 -1.149 -0.588 1.00 90.00 129 ILE A CA 1
ATOM 1054 C C . ILE A 1 129 ? -2.759 -0.359 0.703 1.00 90.00 129 ILE A C 1
ATOM 1056 O O . ILE A 1 129 ? -2.335 -0.798 1.771 1.00 90.00 129 ILE A O 1
ATOM 1060 N N . ASP A 1 130 ? -3.462 0.771 0.623 1.00 90.50 130 ASP A N 1
ATOM 1061 C CA . ASP A 1 130 ? -3.744 1.619 1.778 1.00 90.50 130 ASP A CA 1
ATOM 1062 C C . ASP A 1 130 ? -4.763 0.936 2.707 1.00 90.50 130 ASP A C 1
ATOM 1064 O O . ASP A 1 130 ? -4.594 0.961 3.924 1.00 90.50 130 ASP A O 1
ATOM 1068 N N . LEU A 1 131 ? -5.716 0.174 2.153 1.00 92.62 131 LEU A N 1
ATOM 1069 C CA . LEU A 1 131 ? -6.617 -0.701 2.918 1.00 92.62 131 LEU A CA 1
ATOM 1070 C C . LEU A 1 131 ? -5.853 -1.746 3.745 1.00 92.62 131 LEU A C 1
ATOM 1072 O O . LEU A 1 131 ? -6.079 -1.886 4.948 1.00 92.62 131 LEU A O 1
ATOM 1076 N N . ARG A 1 132 ? -4.924 -2.484 3.113 1.00 92.44 132 ARG A N 1
ATOM 1077 C CA . ARG A 1 132 ? -4.107 -3.499 3.806 1.00 92.44 132 ARG A CA 1
ATOM 1078 C C . ARG A 1 132 ? -3.295 -2.884 4.939 1.00 92.44 132 ARG A C 1
ATOM 1080 O O . ARG A 1 132 ? -3.116 -3.514 5.977 1.00 92.44 132 ARG A O 1
ATOM 1087 N N . GLN A 1 133 ? -2.834 -1.656 4.755 1.00 91.38 133 GLN A N 1
ATOM 1088 C CA . GLN A 1 133 ? -2.088 -0.933 5.771 1.00 91.38 133 GLN A CA 1
ATOM 1089 C C . GLN A 1 133 ? -2.948 -0.400 6.914 1.00 91.38 133 GLN A C 1
ATOM 1091 O O . GLN A 1 133 ? -2.517 -0.447 8.066 1.00 91.38 133 GLN A O 1
ATOM 1096 N N . ALA A 1 134 ? -4.155 0.082 6.622 1.00 92.44 134 ALA A N 1
ATOM 1097 C CA . ALA A 1 134 ? -5.123 0.471 7.640 1.00 92.44 134 ALA A CA 1
ATOM 1098 C C . ALA A 1 134 ? -5.437 -0.721 8.562 1.00 92.44 134 ALA A C 1
ATOM 1100 O O . ALA A 1 134 ? -5.380 -0.599 9.787 1.00 92.44 134 ALA A O 1
ATOM 1101 N N . VAL A 1 135 ? -5.649 -1.905 7.975 1.00 93.69 135 VAL A N 1
ATOM 1102 C CA . VAL A 1 135 ? -5.822 -3.160 8.726 1.00 93.69 135 VAL A CA 1
ATOM 1103 C C . VAL A 1 135 ? -4.557 -3.541 9.496 1.00 93.69 135 VAL A C 1
ATOM 1105 O O . VAL A 1 135 ? -4.640 -3.868 10.677 1.00 93.69 135 VAL A O 1
ATOM 1108 N N . TYR A 1 136 ? -3.379 -3.448 8.872 1.00 91.06 136 TYR A N 1
ATOM 1109 C CA . TYR A 1 136 ? -2.093 -3.698 9.539 1.00 91.06 136 TYR A CA 1
ATOM 1110 C C . TYR A 1 136 ? -1.857 -2.764 10.739 1.00 91.06 136 TYR A C 1
ATOM 1112 O O . TYR A 1 136 ? -1.235 -3.155 11.721 1.00 91.06 136 TYR A O 1
ATOM 1120 N N . SER A 1 137 ? -2.414 -1.553 10.689 1.00 90.44 137 SER A N 1
ATOM 1121 C CA . SER A 1 137 ? -2.365 -0.553 11.760 1.00 90.44 137 SER A CA 1
ATOM 1122 C C . SER A 1 137 ? -3.418 -0.780 12.859 1.00 90.44 137 SER A C 1
ATOM 1124 O O . SER A 1 137 ? -3.496 0.002 13.803 1.00 90.44 137 SER A O 1
ATOM 1126 N N . GLY A 1 138 ? -4.225 -1.843 12.757 1.00 92.75 138 GLY A N 1
ATOM 1127 C CA . GLY A 1 138 ? -5.174 -2.282 13.783 1.00 92.75 138 GLY A CA 1
ATOM 1128 C C . GLY A 1 138 ? -6.641 -1.954 13.502 1.00 92.75 138 GLY A C 1
ATOM 1129 O O . GLY A 1 138 ? -7.499 -2.308 14.311 1.00 92.75 138 GLY A O 1
ATOM 1130 N N . MET A 1 139 ? -6.971 -1.320 12.371 1.00 94.94 139 MET A N 1
ATOM 1131 C CA . MET A 1 139 ? -8.375 -1.136 11.998 1.00 94.94 139 MET A CA 1
ATOM 1132 C C . MET A 1 139 ? -9.036 -2.490 11.694 1.00 94.94 139 MET A C 1
ATOM 1134 O O . MET A 1 139 ? -8.476 -3.344 11.007 1.00 94.94 139 MET A O 1
ATOM 1138 N N . LYS A 1 140 ? -10.271 -2.684 12.166 1.00 95.81 140 LYS A N 1
ATOM 1139 C CA . LYS A 1 140 ? -11.096 -3.855 11.838 1.00 95.81 140 LYS A CA 1
ATOM 1140 C C . LYS A 1 140 ? -11.340 -3.927 10.333 1.00 95.81 140 LYS A C 1
ATOM 1142 O O . LYS A 1 140 ? -11.856 -2.974 9.753 1.00 95.81 140 LYS A O 1
ATOM 1147 N N . ARG A 1 141 ? -11.017 -5.077 9.737 1.00 95.00 141 ARG A N 1
ATOM 1148 C CA . ARG A 1 141 ? -11.150 -5.354 8.298 1.00 95.00 141 ARG A CA 1
ATOM 1149 C C . ARG A 1 141 ? -12.538 -5.028 7.747 1.00 95.00 141 ARG A C 1
ATOM 1151 O O . ARG A 1 141 ? -12.625 -4.419 6.691 1.00 95.00 141 ARG A O 1
ATOM 1158 N N . ASP A 1 142 ? -13.594 -5.391 8.469 1.00 94.94 142 ASP A N 1
ATOM 1159 C CA . ASP A 1 142 ? -14.982 -5.214 8.010 1.00 94.94 142 ASP A CA 1
ATOM 1160 C C . ASP A 1 142 ? -15.396 -3.738 7.888 1.00 94.94 142 ASP A C 1
ATOM 1162 O O . ASP A 1 142 ? -16.393 -3.415 7.249 1.00 94.94 142 ASP A O 1
ATOM 1166 N N . ASN A 1 143 ? -14.599 -2.831 8.458 1.00 96.31 143 ASN A N 1
ATOM 1167 C CA . ASN A 1 143 ? -14.834 -1.392 8.447 1.00 96.31 143 ASN A CA 1
ATOM 1168 C C . ASN A 1 143 ? -13.820 -0.654 7.555 1.00 96.31 143 ASN A C 1
ATOM 1170 O O . ASN A 1 143 ? -13.720 0.568 7.628 1.00 96.31 143 ASN A O 1
ATOM 1174 N N . VAL A 1 144 ? -13.052 -1.376 6.737 1.00 95.94 144 VAL A N 1
ATOM 1175 C CA . VAL A 1 144 ? -12.072 -0.824 5.796 1.00 95.94 144 VAL A CA 1
ATOM 1176 C C . VAL A 1 144 ? -12.528 -1.183 4.384 1.00 95.94 144 VAL A C 1
ATOM 1178 O O . VAL A 1 144 ? -12.476 -2.343 3.981 1.00 95.94 144 VAL A O 1
ATOM 1181 N N . ILE A 1 145 ? -13.010 -0.187 3.642 1.00 95.25 145 ILE A N 1
ATOM 1182 C CA . ILE A 1 145 ? -13.667 -0.358 2.341 1.00 95.25 145 ILE A CA 1
ATOM 1183 C C . ILE A 1 145 ? -12.893 0.427 1.286 1.00 95.25 145 ILE A C 1
ATOM 1185 O O . ILE A 1 145 ? -12.540 1.584 1.503 1.00 95.25 145 ILE A O 1
ATOM 1189 N N . GLY A 1 146 ? -12.651 -0.193 0.133 1.00 93.00 146 GLY A N 1
ATOM 1190 C CA . GLY A 1 146 ? -12.060 0.470 -1.024 1.00 93.00 146 GLY A CA 1
ATOM 1191 C C . GLY A 1 146 ? -12.954 0.388 -2.245 1.00 93.00 146 GLY A C 1
ATOM 1192 O O . GLY A 1 146 ? -13.730 -0.555 -2.396 1.00 93.00 146 GLY A O 1
ATOM 1193 N N . THR A 1 147 ? -12.822 1.377 -3.118 1.00 91.69 147 THR A N 1
ATOM 1194 C CA . THR A 1 147 ? -13.448 1.391 -4.438 1.00 91.69 147 THR A CA 1
ATOM 1195 C C . THR A 1 147 ? -12.465 1.926 -5.468 1.00 91.69 147 THR A C 1
ATOM 1197 O O . THR A 1 147 ? -11.666 2.819 -5.180 1.00 91.69 147 THR A O 1
ATOM 1200 N N . ASP A 1 148 ? -12.540 1.407 -6.687 1.00 88.38 148 ASP A N 1
ATOM 1201 C CA . ASP A 1 148 ? -11.803 1.914 -7.843 1.00 88.38 148 ASP A CA 1
ATOM 1202 C C . ASP A 1 148 ? -12.696 1.849 -9.091 1.00 88.38 148 ASP A C 1
ATOM 1204 O O . ASP A 1 148 ? -13.780 1.270 -9.050 1.00 88.38 148 ASP A O 1
ATOM 1208 N N . LEU A 1 149 ? -12.275 2.497 -10.174 1.00 86.06 149 LEU A N 1
ATOM 1209 C CA . LEU A 1 149 ? -12.988 2.498 -11.451 1.00 86.06 149 LEU A CA 1
ATOM 1210 C C . LEU A 1 149 ? -12.780 1.202 -12.240 1.00 86.06 149 LEU A C 1
ATOM 1212 O O . LEU A 1 149 ? -13.578 0.900 -13.124 1.00 86.06 149 LEU A O 1
ATOM 1216 N N . ILE A 1 150 ? -11.683 0.493 -11.972 1.00 79.94 150 ILE A N 1
ATOM 1217 C CA . ILE A 1 150 ? -11.305 -0.732 -12.673 1.00 79.94 150 ILE A CA 1
ATOM 1218 C C . ILE A 1 150 ? -11.541 -1.917 -11.739 1.00 79.94 150 ILE A C 1
ATOM 1220 O O . ILE A 1 150 ? -11.022 -1.943 -10.622 1.00 79.94 150 ILE A O 1
ATOM 1224 N N . ASP A 1 151 ? -12.296 -2.905 -12.215 1.00 71.00 151 ASP A N 1
ATOM 1225 C CA . ASP A 1 151 ? -12.512 -4.150 -11.485 1.00 71.00 151 ASP A CA 1
ATOM 1226 C C . ASP A 1 151 ? -11.192 -4.929 -11.354 1.00 71.00 151 ASP A C 1
ATOM 1228 O O . ASP A 1 151 ? -10.392 -5.004 -12.285 1.00 71.00 151 ASP A O 1
ATOM 1232 N N . GLY A 1 152 ? -10.949 -5.510 -10.175 1.00 57.31 152 GLY A N 1
ATOM 1233 C CA . GLY A 1 152 ? -9.669 -6.128 -9.798 1.00 57.31 152 GLY A CA 1
ATOM 1234 C C . GLY A 1 152 ? -9.308 -7.440 -10.510 1.00 57.31 152 GLY A C 1
ATOM 1235 O O . GLY A 1 152 ? -8.378 -8.119 -10.075 1.00 57.31 152 GLY A O 1
ATOM 1236 N N . GLU A 1 153 ? -10.020 -7.818 -11.572 1.00 52.72 153 GLU A N 1
ATOM 1237 C CA . GLU A 1 153 ? -9.645 -8.947 -12.424 1.00 52.72 153 GLU A CA 1
ATOM 1238 C C . GLU A 1 153 ? -8.499 -8.517 -13.350 1.00 52.72 153 GLU A C 1
ATOM 1240 O O . GLU A 1 153 ? -8.695 -8.044 -14.468 1.00 52.72 153 GLU A O 1
ATOM 1245 N N . LEU A 1 154 ? -7.267 -8.658 -12.856 1.00 48.44 154 LEU A N 1
ATOM 1246 C CA . LEU A 1 154 ? -6.083 -8.676 -13.711 1.00 48.44 154 LEU A CA 1
ATOM 1247 C C . LEU A 1 154 ? -6.168 -9.954 -14.566 1.00 48.44 154 LEU A C 1
ATOM 1249 O O . LEU A 1 154 ? -5.969 -11.052 -14.048 1.00 48.44 154 LEU A O 1
ATOM 1253 N N . SER A 1 155 ? -6.558 -9.798 -15.835 1.00 34.22 155 SER A N 1
ATOM 1254 C CA . SER A 1 155 ? -6.707 -10.872 -16.832 1.00 34.22 155 SER A CA 1
ATOM 1255 C C . SER A 1 155 ? -5.402 -11.587 -17.158 1.00 34.22 155 SER A C 1
ATOM 1257 O O . SER A 1 155 ? -4.411 -10.850 -17.385 1.00 34.22 155 SER A O 1
#

Organism: Melampsora larici-populina (strain 98AG31 / pathotype 3-4-7) (NCBI:txid747676)

Secondary structure (DSSP, 8-state):
---------HHHHHHHHHTT--HHHHHHHHHHHTGGGG--TTSGGGHHHHHHHHHHH---SHHHHHHHHHHHHHHHHHH---HHHHTTGGGS-TTTTSTTHHHHHHHHHHHHTTT-PPPEEEES-TTTHHHHHHHHTT--GGGEEEE-SS-S---

Sequence (155 aa):
MAVITTRRDHRMEQKAVEKGADVMSVNKLHMIGQLEDNYLLDQPEHYGQLQFFQHATGITDKRRLRNHIISIAKEAYAVFPYPCIWALYFCYTRVLTHPVYQQVLEQSLRDSDQGRQPIFLDVGSFIGIDLRQAVYSGMKRDNVIGTDLIDGELS

Radius of gyration: 18.89 Å; chains: 1; bounding box: 35×41×62 Å

pLDDT: mean 81.73, std 18.33, range [22.8, 97.81]

Foldseek 3Di:
DDDPPPPDPVVQLVVCVVVVHDSVVVVLVVLLVCLLVLDCCVPPVNVVLVVLLCVVVVPPDPVVSSVVLSVVLNLLCVVPVDVCSSNVVLSVLCQCPPPCNVVLLVVQVVCVVVVGRAAAEAEQCRLVSNLSVSVVSPHDNVRYYYDHPDDPPSD

InterPro domains:
  IPR051654 Fungal Meroterpenoid Biosynthesis Methyltransferases [PTHR35897] (27-150)
  IPR060188 Mmethyltransferase nvfJ-like, N-terminal domain [PF27593] (49-90)